Protein AF-A0A0L6JL97-F1 (afdb_monomer)

Solvent-accessible surface area (backbone atoms only — not comparable to full-atom values): 5653 Å² total; per-residue (Å²): 132,94,62,71,41,75,54,52,53,91,49,28,59,73,54,43,81,51,47,70,90,61,83,53,66,66,55,53,37,26,36,72,36,76,45,60,49,40,34,25,52,34,91,90,68,63,51,26,38,36,39,41,40,90,54,40,36,37,37,33,56,50,54,89,45,76,55,35,60,51,48,75,68,61,72,58,90,85,64,78,66,99,64,69,47,78,38,57,74,49,77,76,60,75,117

Organism: NCBI:txid398512

Radius of gyration: 11.99 Å; Cα contacts (8 Å, |Δi|>4): 162; chains: 1; bounding box: 31×29×29 Å

Sequence (95 aa):
MKSVIKLKKDEMHKITFLFEEIKETMIWSCLQGYMGNAWVDNIESPKCAQVLTGDFCVYAGDSHIHEALLLVKNIPAFHKTPFILMVPENELWEH

Secondary structure (DSSP, 8-state):
----EEPPGGGGGGGGGGGTT---HHHHHHHTTSS-EEEES-SSS--EEEEEETTEEEEEE-TTSHHHHHHHH---TT--SS--EEEESSGGG--

pLDDT: mean 93.39, std 6.95, range [50.16, 98.44]

Nearest PDB structures (foldseek):
  3g3s-assembly1_A  TM=8.217E-01  e=4.043E-05  Streptococcus suis 89/1591
  2ksm-assembly1_A  TM=4.691E-01  e=6.176E+00  Mycobacterium tuberculosis
  6xmv-assembly1_A  TM=3.950E-01  e=4.765E+00  Neisseria gonorrhoeae FA 1090

InterPro domains:
  IPR027365 GNAT acetyltransferase YdfB-like [PF12746] (17-94)
  IPR04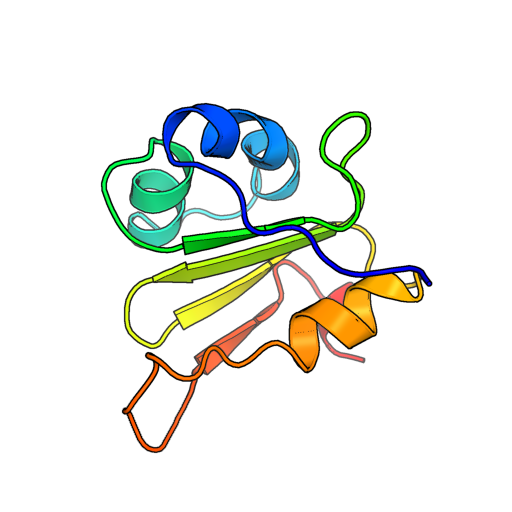2573 GNAT acetyltransferase, N-terminal [G3DSA:3.40.630.110] (8-95)

Mean predicted aligned error: 3.05 Å

Foldseek 3Di:
DQAKDKDALVLLCQCVVQQVLPPDVQSVCSSNSNAWIKIASDSVDGAKMWTGGQQEIEITGQCPDPHVVNSVVPDDPVNDDPHHHYHYSDPNNVD

Structure (mmCIF, N/CA/C/O backbone):
data_AF-A0A0L6JL97-F1
#
_entry.id   AF-A0A0L6JL97-F1
#
loop_
_atom_site.group_PDB
_atom_site.id
_atom_site.type_symbol
_atom_site.label_atom_id
_atom_site.label_alt_id
_atom_site.label_comp_id
_atom_site.label_asym_id
_atom_site.label_entity_id
_atom_s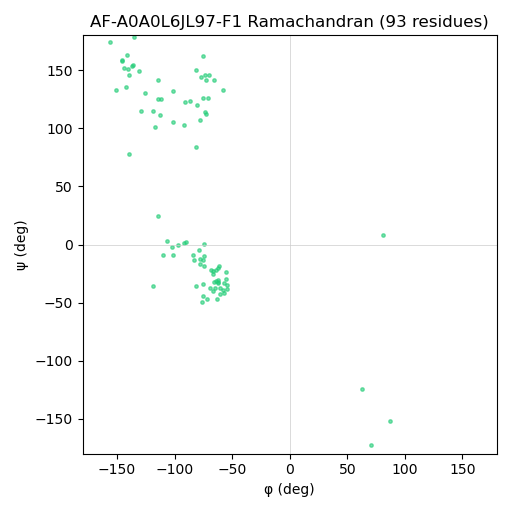ite.label_seq_id
_atom_site.pdbx_PDB_ins_code
_atom_site.Cartn_x
_atom_site.Cartn_y
_atom_site.Cartn_z
_atom_site.occupancy
_atom_site.B_iso_or_equiv
_atom_site.auth_seq_id
_atom_site.auth_comp_id
_atom_site.auth_asym_id
_atom_site.auth_atom_id
_atom_site.pdbx_PDB_model_num
ATOM 1 N N . MET A 1 1 ? -4.742 -15.626 12.028 1.00 50.16 1 MET A N 1
ATOM 2 C CA . MET A 1 1 ? -3.650 -15.517 11.038 1.00 50.16 1 MET A CA 1
ATOM 3 C C . MET A 1 1 ? -3.645 -14.066 10.587 1.00 50.16 1 MET A C 1
ATOM 5 O O . MET A 1 1 ? -4.691 -13.616 10.144 1.00 50.16 1 MET A O 1
ATOM 9 N N . LYS A 1 2 ? -2.579 -13.303 10.844 1.00 63.06 2 LYS A N 1
ATOM 10 C CA . LYS A 1 2 ? -2.517 -11.885 10.455 1.00 63.06 2 LYS A CA 1
ATOM 11 C C . LYS A 1 2 ? -2.280 -11.811 8.944 1.00 63.06 2 LYS A C 1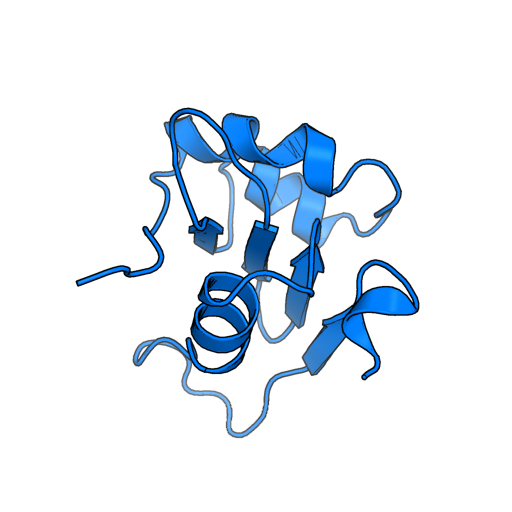
ATOM 13 O O . LYS A 1 2 ? -1.390 -12.490 8.443 1.00 63.06 2 LYS A O 1
ATOM 18 N N . SER A 1 3 ? -3.130 -11.084 8.231 1.00 85.94 3 SER A N 1
ATOM 19 C CA . SER A 1 3 ? -3.154 -10.983 6.769 1.00 85.94 3 SER A CA 1
ATOM 20 C C . SER A 1 3 ? -3.425 -9.541 6.376 1.00 85.94 3 SER A C 1
ATOM 22 O O . SER A 1 3 ? -4.213 -8.880 7.047 1.00 85.94 3 SER A O 1
ATOM 24 N N . VAL A 1 4 ? -2.839 -9.084 5.275 1.00 95.94 4 VAL A N 1
ATOM 25 C CA . VAL A 1 4 ? -3.145 -7.765 4.711 1.00 95.94 4 VAL A CA 1
ATOM 26 C C . VAL A 1 4 ? -4.515 -7.777 4.039 1.00 95.94 4 VAL A C 1
ATOM 28 O O . VAL A 1 4 ? -4.944 -8.790 3.478 1.00 95.94 4 VAL A O 1
ATOM 31 N N . ILE A 1 5 ? -5.219 -6.655 4.106 1.00 97.44 5 ILE A N 1
ATOM 32 C CA . ILE A 1 5 ? -6.607 -6.525 3.674 1.00 97.44 5 ILE A CA 1
ATOM 33 C C . ILE A 1 5 ? -6.649 -5.640 2.438 1.00 97.44 5 ILE A C 1
ATOM 35 O O . ILE A 1 5 ? -6.170 -4.510 2.470 1.00 97.44 5 ILE A O 1
ATOM 39 N N . LYS A 1 6 ? -7.244 -6.138 1.349 1.00 97.75 6 LYS A N 1
ATOM 40 C CA . LYS A 1 6 ? -7.497 -5.322 0.159 1.00 97.75 6 LYS A CA 1
ATOM 41 C C . LYS A 1 6 ? -8.610 -4.317 0.456 1.00 97.75 6 LYS A C 1
ATOM 43 O O . LYS A 1 6 ? -9.708 -4.730 0.826 1.00 97.75 6 LYS A O 1
ATOM 48 N N . LEU A 1 7 ? -8.347 -3.035 0.229 1.00 98.19 7 LEU A N 1
ATOM 49 C CA . LEU A 1 7 ? -9.341 -1.977 0.389 1.00 98.19 7 LEU A CA 1
ATOM 50 C C . LEU A 1 7 ? -10.323 -1.949 -0.784 1.00 98.19 7 LEU A C 1
ATOM 52 O O . LEU A 1 7 ? -9.954 -2.165 -1.946 1.00 98.19 7 LEU A O 1
ATOM 56 N N . LYS A 1 8 ? -11.585 -1.632 -0.488 1.00 97.81 8 LYS A N 1
ATOM 57 C CA . LYS A 1 8 ? -12.546 -1.195 -1.503 1.00 97.81 8 LYS A CA 1
ATOM 58 C C . LYS A 1 8 ? -12.252 0.247 -1.912 1.00 97.81 8 LYS A C 1
ATOM 60 O O . LYS A 1 8 ? -11.587 0.994 -1.200 1.00 97.81 8 LYS A O 1
ATOM 65 N N . LYS A 1 9 ? -12.780 0.660 -3.066 1.00 95.94 9 LYS A N 1
ATOM 66 C CA . LYS A 1 9 ? -12.564 2.014 -3.604 1.00 95.94 9 LYS A CA 1
ATOM 67 C C . LYS A 1 9 ? -13.019 3.119 -2.648 1.00 95.94 9 LYS A C 1
ATOM 69 O O . LYS A 1 9 ? -12.333 4.122 -2.517 1.00 95.94 9 LYS A O 1
ATOM 74 N N . ASP A 1 10 ? -14.140 2.917 -1.967 1.00 96.00 10 ASP A N 1
ATOM 75 C CA . ASP A 1 10 ? -14.696 3.839 -0.975 1.00 96.00 10 ASP A CA 1
ATOM 76 C C . ASP A 1 10 ? -13.928 3.837 0.356 1.00 96.00 10 ASP A C 1
ATOM 78 O O . ASP A 1 10 ? -14.129 4.727 1.173 1.00 96.00 10 ASP A O 1
ATOM 82 N N . GLU A 1 11 ? -13.001 2.899 0.564 1.00 97.62 11 GLU A N 1
ATOM 83 C CA . GLU A 1 11 ? -12.166 2.799 1.767 1.00 97.62 11 GLU A CA 1
ATOM 84 C C . GLU A 1 11 ? -10.748 3.351 1.564 1.00 97.62 11 GLU A C 1
ATOM 86 O O . GLU A 1 11 ? -10.021 3.513 2.540 1.00 97.62 11 GLU A O 1
ATOM 91 N N . MET A 1 12 ? -10.354 3.675 0.326 1.00 97.50 12 MET A N 1
ATOM 92 C CA . MET A 1 12 ? -8.997 4.137 -0.017 1.00 97.50 12 MET A CA 1
ATOM 93 C C . MET A 1 12 ? -8.571 5.383 0.768 1.00 97.50 12 MET A C 1
ATOM 95 O O . MET A 1 12 ? -7.414 5.512 1.152 1.00 97.50 12 MET A O 1
ATOM 99 N N . HIS A 1 13 ? -9.520 6.264 1.088 1.00 95.81 13 HIS A N 1
ATOM 100 C CA . HIS A 1 13 ? -9.261 7.472 1.869 1.00 95.81 13 HIS A CA 1
ATOM 101 C C . HIS A 1 13 ? -8.740 7.189 3.290 1.00 95.81 13 HIS A C 1
ATOM 103 O O . HIS A 1 13 ? -8.144 8.070 3.907 1.00 95.81 13 HIS A O 1
ATOM 109 N N . LYS A 1 14 ? -8.951 5.974 3.823 1.00 97.62 14 LYS A N 1
ATOM 110 C CA . LYS A 1 14 ? -8.526 5.595 5.178 1.00 97.62 14 LYS A CA 1
ATOM 111 C C . LYS A 1 14 ? -7.012 5.511 5.328 1.00 97.62 14 LYS A C 1
ATOM 113 O O . LYS A 1 14 ? -6.529 5.612 6.446 1.00 97.62 14 LYS A O 1
ATOM 118 N N . ILE A 1 15 ? -6.277 5.325 4.233 1.00 97.88 15 ILE A N 1
ATOM 119 C CA . ILE A 1 15 ? -4.813 5.225 4.252 1.00 97.88 15 ILE A CA 1
ATOM 120 C C . ILE A 1 15 ? -4.122 6.509 3.789 1.00 97.88 15 ILE A C 1
ATOM 122 O O . ILE A 1 15 ? -2.904 6.562 3.833 1.00 97.88 15 ILE A O 1
ATOM 126 N N . THR A 1 16 ? -4.856 7.552 3.377 1.00 96.31 16 THR A N 1
ATOM 127 C CA . THR A 1 16 ? -4.270 8.781 2.803 1.00 96.31 16 THR A CA 1
ATOM 128 C C . THR A 1 16 ? -3.219 9.425 3.704 1.00 96.31 16 THR A C 1
ATOM 130 O O . THR A 1 16 ? -2.206 9.888 3.194 1.00 96.31 16 THR A O 1
ATOM 133 N N . PHE A 1 17 ? -3.432 9.409 5.023 1.00 96.38 17 PHE A N 1
ATOM 134 C CA . PHE A 1 17 ? -2.503 10.002 5.991 1.00 96.38 17 PHE A CA 1
ATOM 135 C C . PHE A 1 17 ? -1.131 9.305 6.024 1.00 96.38 17 PHE A C 1
ATOM 137 O O . PHE A 1 17 ? -0.148 9.899 6.443 1.00 96.38 17 PHE A O 1
ATOM 144 N N . LEU A 1 18 ? -1.051 8.045 5.577 1.00 96.81 18 LEU A N 1
ATOM 145 C CA . LEU A 1 18 ? 0.222 7.337 5.449 1.00 96.81 18 LEU A CA 1
ATOM 146 C C . LEU A 1 18 ? 1.021 7.828 4.239 1.00 96.81 18 LEU A C 1
ATOM 148 O O . LEU A 1 18 ? 2.202 7.574 4.182 1.00 96.81 18 LEU A O 1
ATOM 152 N N . PHE A 1 19 ? 0.402 8.502 3.267 1.00 95.06 19 PHE A N 1
ATOM 153 C CA . PHE A 1 19 ? 1.038 8.901 2.006 1.00 95.06 19 PHE A CA 1
ATOM 154 C C . PHE A 1 19 ? 1.159 10.429 1.875 1.00 95.06 19 PHE A C 1
ATOM 156 O O . PHE A 1 19 ? 1.190 10.948 0.759 1.00 95.06 19 PHE A O 1
ATOM 163 N N . GLU A 1 20 ? 1.179 11.170 2.987 1.00 89.94 20 GLU A N 1
ATOM 164 C CA . GLU A 1 20 ? 1.157 12.645 2.977 1.00 89.94 20 GLU A CA 1
ATOM 165 C C . GLU A 1 20 ? 2.376 13.261 2.276 1.00 89.94 20 GLU A C 1
ATOM 167 O O . GLU A 1 20 ? 2.247 14.283 1.599 1.00 89.94 20 GLU A O 1
ATOM 172 N N . GLU A 1 21 ? 3.535 12.606 2.361 1.00 83.56 21 GLU A N 1
ATOM 173 C CA . GLU A 1 21 ? 4.781 13.086 1.752 1.00 83.56 21 GLU A CA 1
ATOM 174 C C . GLU A 1 21 ? 4.922 12.714 0.263 1.00 83.56 21 GLU A C 1
ATOM 176 O O . GLU A 1 21 ? 5.795 13.232 -0.440 1.00 83.56 21 GLU A O 1
ATOM 181 N N . ILE A 1 22 ? 4.030 11.863 -0.255 1.00 83.88 22 ILE A N 1
ATOM 182 C CA . ILE A 1 22 ? 4.067 11.350 -1.630 1.00 83.88 22 ILE A CA 1
ATOM 183 C C . ILE A 1 22 ? 3.350 12.322 -2.573 1.00 83.88 22 ILE A C 1
ATOM 185 O O . ILE A 1 22 ? 2.170 12.641 -2.403 1.00 83.88 22 ILE A O 1
ATOM 189 N N . LYS A 1 23 ? 4.056 12.786 -3.611 1.00 82.06 23 LYS A N 1
ATOM 190 C CA . LYS A 1 23 ? 3.578 13.818 -4.561 1.00 82.06 23 LYS A CA 1
ATOM 191 C C . LYS A 1 23 ? 3.203 13.259 -5.932 1.00 82.06 23 LYS A C 1
ATOM 193 O O . LYS A 1 23 ? 2.848 13.996 -6.853 1.00 82.06 23 LYS A O 1
ATOM 198 N N . GLU A 1 24 ? 3.280 11.948 -6.077 1.00 88.50 24 GLU A N 1
ATOM 199 C CA . GLU A 1 24 ? 3.006 11.211 -7.291 1.00 88.50 24 GLU A CA 1
ATOM 200 C C . GLU A 1 24 ? 1.495 11.176 -7.553 1.00 88.50 24 GLU A C 1
ATOM 202 O O . GLU A 1 24 ? 0.717 10.527 -6.850 1.00 88.50 24 GLU A O 1
ATOM 207 N N . THR A 1 25 ? 1.072 11.823 -8.639 1.00 90.38 25 THR A N 1
ATOM 208 C CA . THR A 1 25 ? -0.342 11.937 -9.043 1.00 90.38 25 THR A CA 1
ATOM 209 C C . THR A 1 25 ? -1.052 10.586 -9.191 1.00 90.38 25 THR A C 1
ATOM 211 O O . THR A 1 25 ? -2.254 10.482 -8.939 1.00 90.38 25 THR A O 1
ATOM 214 N N . MET A 1 26 ? -0.318 9.530 -9.555 1.00 91.44 26 MET A N 1
ATOM 215 C CA . MET A 1 26 ? -0.839 8.161 -9.652 1.00 91.44 26 MET A CA 1
ATOM 216 C C . MET A 1 26 ? -1.267 7.588 -8.294 1.00 91.44 26 MET A C 1
ATOM 218 O O . MET A 1 26 ? -2.229 6.820 -8.230 1.00 91.44 26 MET A O 1
ATOM 222 N N . ILE A 1 27 ? -0.592 7.975 -7.209 1.00 94.06 27 ILE A N 1
ATOM 223 C CA . ILE A 1 27 ? -0.940 7.550 -5.850 1.00 94.06 27 ILE A CA 1
ATOM 224 C C . ILE A 1 27 ? -2.169 8.305 -5.380 1.00 94.06 27 ILE A C 1
ATOM 226 O O . ILE A 1 27 ? -3.127 7.682 -4.928 1.00 94.06 27 ILE A O 1
ATOM 230 N N . TRP A 1 28 ? -2.229 9.615 -5.621 1.00 93.69 28 TRP A N 1
ATOM 231 C CA . TRP A 1 28 ? -3.422 10.408 -5.320 1.00 93.69 28 TRP A CA 1
ATOM 232 C C . TRP A 1 28 ? -4.666 9.878 -6.035 1.00 93.69 28 TRP A C 1
ATOM 234 O O . TRP A 1 28 ? -5.722 9.748 -5.421 1.00 93.69 28 TRP A O 1
ATOM 244 N N . SER A 1 29 ? -4.541 9.488 -7.307 1.00 94.62 29 SER A N 1
ATOM 245 C CA . SER A 1 29 ? -5.659 8.906 -8.052 1.00 94.62 29 SER A CA 1
ATOM 246 C C . SER A 1 29 ? -6.137 7.568 -7.464 1.00 94.62 29 SER A C 1
ATOM 248 O O . SER A 1 29 ? -7.334 7.265 -7.511 1.00 94.62 29 SER A O 1
ATOM 250 N N . CYS A 1 30 ? -5.233 6.787 -6.859 1.00 96.62 30 CYS A N 1
ATOM 251 C CA . CYS A 1 30 ? -5.600 5.583 -6.114 1.00 96.62 30 CYS A CA 1
ATOM 252 C C . CYS A 1 30 ? -6.291 5.903 -4.787 1.00 96.62 30 CYS A C 1
ATOM 254 O O . CYS A 1 30 ? -7.352 5.347 -4.505 1.00 96.62 30 CYS A O 1
ATOM 256 N N . LEU A 1 31 ? -5.741 6.831 -4.001 1.00 95.69 31 LEU A N 1
ATOM 257 C CA . LEU A 1 31 ? -6.301 7.251 -2.709 1.00 95.69 31 LEU A CA 1
ATOM 258 C C . LEU A 1 31 ? -7.700 7.874 -2.852 1.00 95.69 31 LEU A C 1
ATOM 260 O O . LEU A 1 31 ? -8.552 7.721 -1.981 1.00 95.69 31 LEU A O 1
ATOM 264 N N . GLN A 1 32 ? -7.969 8.513 -3.992 1.00 94.69 32 GLN A N 1
ATOM 265 C CA . GLN A 1 32 ? -9.285 9.038 -4.366 1.00 94.69 32 GLN A CA 1
ATOM 266 C C . GLN A 1 32 ? -10.263 7.964 -4.888 1.00 94.69 32 GLN A C 1
ATOM 268 O O . GLN A 1 32 ? -11.419 8.272 -5.168 1.00 94.69 32 GLN A O 1
ATOM 273 N N . GLY A 1 33 ? -9.826 6.710 -5.050 1.00 95.38 33 GLY A N 1
ATOM 274 C CA . GLY A 1 33 ? -10.663 5.592 -5.501 1.00 95.38 33 GLY A CA 1
ATOM 275 C C . GLY A 1 33 ? -10.888 5.509 -7.018 1.00 95.38 33 GLY A C 1
ATOM 276 O O . GLY A 1 33 ? -11.684 4.682 -7.488 1.00 95.38 33 GLY A O 1
ATOM 277 N N . TYR A 1 34 ? -10.194 6.321 -7.820 1.00 94.62 34 TYR A N 1
ATOM 278 C CA . TYR A 1 34 ? -10.376 6.333 -9.274 1.00 94.62 34 TYR A CA 1
ATOM 279 C C . TYR A 1 34 ? -9.700 5.134 -9.949 1.00 94.62 34 TYR A C 1
ATOM 281 O O . TYR A 1 34 ? -10.355 4.407 -10.706 1.00 94.62 34 TYR A O 1
ATOM 289 N N . MET A 1 35 ? -8.431 4.874 -9.630 1.00 93.69 35 MET A N 1
ATOM 290 C CA . MET A 1 35 ? -7.619 3.809 -10.236 1.00 93.69 35 MET A CA 1
ATOM 291 C C . MET A 1 35 ? -6.825 3.012 -9.196 1.00 93.69 35 MET A C 1
ATOM 293 O O . MET A 1 35 ? -6.896 3.300 -8.012 1.00 93.69 35 MET A O 1
ATOM 297 N N . GLY A 1 36 ? -6.079 2.002 -9.644 1.00 95.75 36 GLY A N 1
ATOM 298 C CA . GLY A 1 36 ? -5.179 1.245 -8.776 1.00 95.75 36 GLY A CA 1
ATOM 299 C C . GLY A 1 36 ? -5.885 0.334 -7.770 1.00 95.75 36 GLY A C 1
ATOM 300 O O . GLY A 1 36 ? -7.093 0.086 -7.827 1.00 95.75 36 GLY A O 1
ATOM 301 N N . ASN A 1 37 ? -5.081 -0.240 -6.884 1.00 97.81 37 ASN A N 1
ATOM 302 C CA . ASN A 1 37 ? -5.512 -1.089 -5.783 1.00 97.81 37 ASN A CA 1
ATOM 303 C C . ASN A 1 37 ? -4.660 -0.766 -4.558 1.00 97.81 37 ASN A C 1
ATOM 305 O O . ASN A 1 37 ? -3.490 -0.429 -4.710 1.00 97.81 37 ASN A O 1
ATOM 309 N N . ALA A 1 38 ? -5.214 -0.950 -3.363 1.00 98.19 38 ALA A N 1
ATOM 310 C CA . ALA A 1 38 ? -4.448 -0.807 -2.138 1.00 98.19 38 ALA A CA 1
ATOM 311 C C . ALA A 1 38 ? -4.737 -1.925 -1.140 1.00 98.19 38 ALA A C 1
ATOM 313 O O . ALA A 1 38 ? -5.821 -2.522 -1.138 1.00 98.19 38 ALA A O 1
ATOM 314 N N . TRP A 1 39 ? -3.749 -2.177 -0.289 1.00 98.44 39 TRP A N 1
ATOM 315 C CA . TRP A 1 39 ? -3.816 -3.106 0.828 1.00 98.44 39 TRP A CA 1
ATOM 316 C C . TRP A 1 39 ? -3.302 -2.435 2.091 1.00 98.44 39 TRP A C 1
ATOM 318 O O . TRP A 1 39 ? -2.430 -1.573 2.025 1.00 98.44 39 TRP A O 1
ATOM 328 N N . VAL A 1 40 ? -3.843 -2.851 3.230 1.00 98.38 40 VAL A N 1
ATOM 329 C CA . VAL A 1 40 ? -3.515 -2.307 4.550 1.00 98.38 40 VAL A CA 1
ATOM 330 C C . VAL A 1 40 ? -3.362 -3.436 5.564 1.00 98.38 40 VAL A C 1
ATOM 332 O O . VAL A 1 40 ? -3.968 -4.500 5.405 1.00 98.38 40 VAL A O 1
ATOM 335 N N . ASP A 1 41 ? -2.576 -3.222 6.613 1.00 98.06 41 ASP A N 1
ATOM 336 C CA . ASP A 1 41 ? -2.486 -4.149 7.743 1.00 98.06 41 ASP A CA 1
ATOM 337 C C . ASP A 1 41 ? -3.802 -4.230 8.542 1.00 98.06 41 ASP A C 1
ATOM 339 O O . ASP A 1 41 ? -4.227 -5.316 8.942 1.00 98.06 41 ASP A O 1
ATOM 343 N N . ASN A 1 42 ? -4.474 -3.093 8.743 1.00 97.00 42 ASN A N 1
ATOM 344 C CA . ASN A 1 42 ? -5.718 -2.986 9.498 1.00 97.00 42 ASN A CA 1
ATOM 345 C C . ASN A 1 42 ? -6.585 -1.820 8.985 1.00 97.00 42 ASN A C 1
ATOM 347 O O . ASN A 1 42 ? -6.098 -0.713 8.795 1.00 97.00 42 ASN A O 1
ATOM 351 N N . ILE A 1 43 ? -7.886 -2.051 8.775 1.00 95.38 43 ILE A N 1
ATOM 352 C CA . ILE A 1 43 ? -8.809 -1.019 8.265 1.00 95.38 43 ILE A CA 1
ATOM 353 C C . ILE A 1 43 ? -9.181 0.026 9.331 1.00 95.38 43 ILE A C 1
ATOM 355 O O . ILE A 1 43 ? -9.441 1.179 8.991 1.00 95.38 43 ILE A O 1
ATOM 359 N N . GLU A 1 44 ? -9.277 -0.376 10.598 1.00 95.56 44 GLU A N 1
ATOM 360 C CA . GLU A 1 44 ? -9.698 0.485 11.711 1.00 95.56 44 GLU A CA 1
ATOM 361 C C . GLU A 1 44 ? -8.546 1.349 12.233 1.00 95.56 44 GLU A C 1
ATOM 363 O O . GLU A 1 44 ? -8.758 2.499 12.609 1.00 95.56 44 GLU A O 1
ATOM 368 N N . SER A 1 45 ? -7.325 0.810 12.232 1.00 96.69 45 SER A N 1
ATOM 369 C CA . SER A 1 45 ? -6.109 1.512 12.649 1.00 96.69 45 SER A CA 1
ATOM 370 C C . SER A 1 45 ? -4.949 1.166 11.707 1.00 96.69 45 SER A C 1
ATOM 372 O O . SER A 1 45 ? -4.110 0.338 12.066 1.00 96.69 45 SER A O 1
ATOM 374 N N . PRO A 1 46 ? -4.912 1.769 10.502 1.00 97.69 46 PRO A N 1
ATOM 375 C CA . PRO A 1 46 ? -3.833 1.556 9.545 1.00 97.69 46 PRO A CA 1
ATOM 376 C C . PRO A 1 46 ? -2.476 1.927 10.138 1.00 97.69 46 PRO A C 1
ATOM 378 O O . PRO A 1 46 ? -2.321 3.004 10.717 1.00 97.69 46 PRO A O 1
ATOM 381 N N . LYS A 1 47 ? -1.489 1.054 9.970 1.00 97.44 47 LYS A N 1
ATOM 382 C CA . LYS A 1 47 ? -0.091 1.314 10.332 1.00 97.44 47 LYS A CA 1
ATOM 383 C C . LYS A 1 47 ? 0.828 1.252 9.135 1.00 97.44 47 LYS A C 1
ATOM 385 O O . LYS A 1 47 ? 1.775 2.025 9.079 1.00 97.44 47 LYS A O 1
ATOM 390 N N . CYS A 1 48 ? 0.554 0.357 8.192 1.00 97.56 48 CYS A N 1
ATOM 391 C CA . CYS A 1 48 ? 1.268 0.311 6.930 1.00 97.56 48 CYS A CA 1
ATOM 392 C C . CYS A 1 48 ? 0.342 -0.067 5.779 1.00 97.56 48 CYS A C 1
ATOM 394 O O . CYS A 1 48 ? -0.670 -0.756 5.951 1.00 97.56 48 CYS A O 1
ATOM 396 N N . ALA A 1 49 ? 0.688 0.409 4.588 1.00 98.06 49 ALA A N 1
ATOM 397 C CA . ALA A 1 49 ? -0.117 0.207 3.399 1.00 98.06 49 ALA A CA 1
ATOM 398 C C . ALA A 1 49 ? 0.739 0.053 2.142 1.00 98.06 49 ALA A C 1
ATOM 400 O O . ALA A 1 49 ? 1.889 0.482 2.077 1.00 98.06 49 ALA A O 1
ATOM 401 N N . GLN A 1 50 ? 0.135 -0.569 1.136 1.00 97.44 50 GLN A N 1
ATOM 402 C CA . GLN A 1 50 ? 0.679 -0.757 -0.202 1.00 97.44 50 GLN A CA 1
ATOM 403 C C . GLN A 1 50 ? -0.322 -0.207 -1.209 1.00 97.44 50 GLN A C 1
ATOM 405 O O . GLN A 1 50 ? -1.490 -0.593 -1.174 1.00 97.44 50 GLN A O 1
ATOM 410 N N . VAL A 1 51 ? 0.138 0.622 -2.140 1.00 97.75 51 VAL A N 1
ATOM 411 C CA . VAL A 1 51 ? -0.628 1.103 -3.295 1.00 97.75 51 VAL A CA 1
ATOM 412 C C . VAL A 1 51 ? 0.005 0.558 -4.571 1.00 97.75 51 VAL A C 1
ATOM 414 O O . VAL A 1 51 ? 1.186 0.770 -4.818 1.00 97.75 51 VAL A O 1
ATOM 417 N N . LEU A 1 52 ? -0.791 -0.119 -5.398 1.00 96.88 52 LEU A N 1
ATOM 418 C CA . LEU A 1 52 ? -0.400 -0.602 -6.721 1.00 96.88 52 LEU A CA 1
ATOM 419 C C . LEU A 1 52 ? -1.181 0.143 -7.805 1.00 96.88 52 LEU A C 1
ATOM 421 O O . LEU A 1 52 ? -2.383 -0.091 -7.987 1.00 96.88 52 LEU A O 1
ATOM 425 N N . THR A 1 53 ? -0.479 0.975 -8.571 1.00 94.75 53 THR A N 1
ATOM 426 C CA . THR A 1 53 ? -1.025 1.690 -9.732 1.00 94.75 53 THR A CA 1
ATOM 427 C C . THR A 1 53 ? -0.113 1.484 -10.940 1.00 94.75 53 THR A C 1
ATOM 429 O O . THR A 1 53 ? 1.035 1.924 -10.950 1.00 94.75 53 THR A O 1
ATOM 432 N N . GLY A 1 54 ? -0.627 0.812 -11.977 1.00 92.62 54 GLY A N 1
ATOM 433 C CA . GLY A 1 54 ? 0.202 0.366 -13.100 1.00 92.62 54 GLY A CA 1
ATOM 434 C C . GLY A 1 54 ? 1.258 -0.628 -12.617 1.00 92.62 54 GLY A C 1
ATOM 435 O O . GLY A 1 54 ? 0.911 -1.612 -11.968 1.00 92.62 54 GLY A O 1
ATOM 436 N N . ASP A 1 55 ? 2.529 -0.334 -12.893 1.00 93.75 55 ASP A N 1
ATOM 437 C CA . ASP A 1 55 ? 3.676 -1.127 -12.431 1.00 93.75 55 ASP A CA 1
ATOM 438 C C . ASP A 1 55 ? 4.332 -0.577 -11.153 1.00 93.75 55 ASP A C 1
ATOM 440 O O . ASP A 1 55 ? 5.293 -1.165 -10.660 1.00 93.75 55 ASP A O 1
ATOM 444 N N . PHE A 1 56 ? 3.826 0.535 -10.609 1.00 94.00 56 PHE A N 1
ATOM 445 C CA . PHE A 1 56 ? 4.363 1.172 -9.407 1.00 94.00 56 PHE A CA 1
ATOM 446 C C . PHE A 1 56 ? 3.672 0.636 -8.164 1.00 94.00 56 PHE A C 1
ATOM 448 O O . PHE A 1 56 ? 2.450 0.729 -8.025 1.00 94.00 56 PHE A O 1
ATOM 455 N N . CYS A 1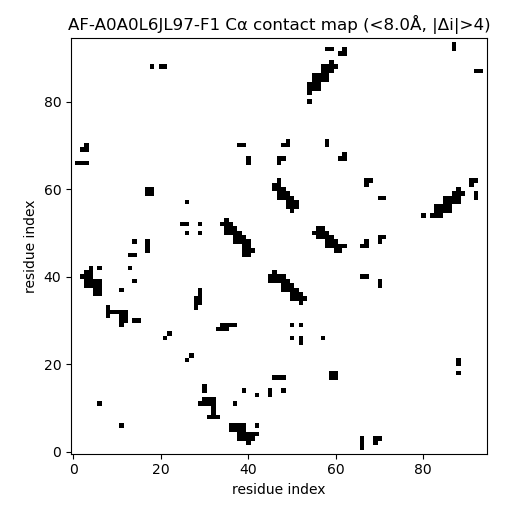 57 ? 4.479 0.104 -7.256 1.00 95.88 57 CYS A N 1
ATOM 456 C CA . CYS A 1 57 ? 4.059 -0.432 -5.983 1.00 95.88 57 CYS A CA 1
ATOM 457 C C . CYS A 1 57 ? 4.693 0.381 -4.861 1.00 95.88 57 CYS A C 1
ATOM 459 O O . CYS A 1 57 ? 5.870 0.204 -4.552 1.00 95.88 57 CYS A O 1
ATOM 461 N N . VAL A 1 58 ? 3.909 1.278 -4.278 1.00 96.38 58 VAL A N 1
ATOM 462 C CA . VAL A 1 58 ? 4.373 2.232 -3.275 1.00 96.38 58 VAL A CA 1
ATOM 463 C C . VAL A 1 58 ? 3.976 1.755 -1.890 1.00 96.38 58 VAL A C 1
ATOM 465 O O . VAL A 1 58 ? 2.821 1.374 -1.681 1.00 96.38 58 VAL A O 1
ATOM 468 N N . TYR A 1 59 ? 4.923 1.770 -0.960 1.00 96.44 59 TYR A N 1
ATOM 469 C CA . TYR A 1 59 ? 4.714 1.348 0.421 1.00 96.44 59 TYR A CA 1
ATOM 470 C C . TYR A 1 59 ? 4.871 2.524 1.364 1.00 96.44 59 TYR A C 1
ATOM 472 O O . TYR A 1 59 ? 5.761 3.344 1.159 1.00 96.44 59 TYR A O 1
ATOM 480 N N . ALA A 1 60 ? 4.029 2.573 2.389 1.00 96.62 60 ALA A N 1
ATOM 481 C CA . ALA A 1 60 ? 3.999 3.679 3.327 1.00 96.62 60 ALA A CA 1
ATOM 482 C C . ALA A 1 60 ? 3.655 3.233 4.750 1.00 96.62 60 ALA A C 1
ATOM 484 O O . ALA A 1 60 ? 3.039 2.177 4.955 1.00 96.62 60 ALA A O 1
ATOM 485 N N . GLY A 1 61 ? 4.025 4.059 5.728 1.00 95.75 61 GLY A N 1
ATOM 486 C CA . GLY A 1 61 ? 3.812 3.802 7.154 1.00 95.75 61 GLY A CA 1
ATOM 487 C C . GLY A 1 61 ? 4.921 2.982 7.825 1.00 95.75 61 GLY A C 1
ATOM 488 O O . GLY A 1 61 ? 6.078 3.026 7.416 1.00 95.75 61 GLY A O 1
ATOM 489 N N . ASP A 1 62 ? 4.579 2.243 8.882 1.00 95.88 62 ASP A N 1
ATOM 490 C CA . ASP A 1 62 ? 5.538 1.526 9.733 1.00 95.88 62 ASP A CA 1
ATOM 491 C C . ASP A 1 62 ? 6.031 0.219 9.085 1.00 95.88 62 ASP A C 1
ATOM 493 O O . ASP A 1 62 ? 5.308 -0.779 9.024 1.00 95.88 62 ASP A O 1
ATOM 497 N N . SER A 1 63 ? 7.282 0.209 8.623 1.00 96.19 63 SER A N 1
ATOM 498 C CA . SER A 1 63 ? 7.932 -0.961 8.020 1.00 96.19 63 SER A CA 1
ATOM 499 C C . SER A 1 63 ? 8.355 -2.034 9.037 1.00 96.19 63 SER A C 1
ATOM 501 O O . SER A 1 63 ? 8.636 -3.168 8.648 1.00 96.19 63 SER A O 1
ATOM 503 N N . HIS A 1 64 ? 8.365 -1.737 10.343 1.00 95.44 64 HIS A N 1
ATOM 504 C CA . HIS A 1 64 ? 8.880 -2.654 11.370 1.00 95.44 64 HIS A CA 1
ATOM 505 C C . HIS A 1 64 ? 7.866 -3.711 11.816 1.00 95.44 64 HIS A C 1
ATOM 507 O O . HIS A 1 64 ? 8.223 -4.672 12.508 1.00 95.44 64 HIS A O 1
ATOM 513 N N . ILE A 1 65 ? 6.589 -3.549 11.463 1.00 95.25 65 ILE A N 1
ATOM 514 C CA . ILE A 1 65 ? 5.560 -4.523 11.823 1.00 95.25 65 ILE A CA 1
ATOM 515 C C . ILE A 1 65 ? 5.554 -5.706 10.859 1.00 95.25 65 ILE A C 1
ATOM 517 O O . ILE A 1 65 ? 5.856 -5.594 9.674 1.00 95.25 65 ILE A O 1
ATOM 521 N N . HIS A 1 66 ? 5.160 -6.872 11.368 1.00 94.69 66 HIS A N 1
ATOM 522 C CA . HIS A 1 66 ? 5.144 -8.118 10.600 1.00 94.69 66 HIS A CA 1
ATOM 523 C C . HIS A 1 66 ? 4.343 -8.009 9.290 1.00 94.69 66 HIS A C 1
ATOM 525 O O . HIS A 1 66 ? 4.701 -8.611 8.279 1.00 94.69 66 HIS A O 1
ATOM 531 N N . GLU A 1 67 ? 3.262 -7.235 9.305 1.00 96.56 67 GLU A N 1
ATOM 532 C CA . GLU A 1 67 ? 2.379 -7.011 8.171 1.00 96.56 67 GLU A CA 1
ATOM 533 C C . GLU A 1 67 ? 3.054 -6.245 7.020 1.00 96.56 67 GLU A C 1
ATOM 535 O O . GLU A 1 67 ? 2.696 -6.485 5.867 1.00 96.56 67 GLU A O 1
ATOM 540 N N . ALA A 1 68 ? 4.089 -5.437 7.279 1.00 96.19 68 ALA A N 1
ATOM 541 C CA . ALA A 1 68 ? 4.865 -4.776 6.227 1.00 96.19 68 ALA A CA 1
ATOM 542 C C . ALA A 1 68 ? 5.528 -5.798 5.288 1.00 96.19 68 ALA A C 1
ATOM 544 O O . ALA A 1 68 ? 5.419 -5.703 4.066 1.00 96.19 68 ALA A O 1
ATOM 545 N N . LEU A 1 69 ? 6.103 -6.870 5.845 1.00 95.12 69 LEU A N 1
ATOM 546 C CA . LEU A 1 69 ? 6.660 -7.972 5.054 1.00 95.12 69 LEU A CA 1
ATOM 547 C C . LEU A 1 69 ? 5.587 -8.688 4.219 1.00 95.12 69 LEU A C 1
ATOM 549 O O . LEU A 1 69 ? 5.871 -9.185 3.126 1.00 95.12 69 LEU A O 1
ATOM 553 N N . LEU A 1 70 ? 4.356 -8.773 4.731 1.00 96.88 70 LEU A N 1
ATOM 554 C CA . LEU A 1 70 ? 3.239 -9.355 3.990 1.00 96.88 70 LEU A CA 1
ATOM 555 C C . LEU A 1 70 ? 2.824 -8.460 2.816 1.00 96.88 70 LEU A C 1
ATOM 557 O O . LEU A 1 70 ? 2.519 -8.997 1.755 1.00 96.88 70 LEU A O 1
ATOM 561 N N . LEU A 1 71 ? 2.865 -7.133 2.977 1.00 97.06 71 LEU A N 1
ATOM 562 C CA . LEU A 1 71 ? 2.626 -6.174 1.894 1.00 97.06 71 LEU A CA 1
ATOM 563 C C . LEU A 1 71 ? 3.686 -6.294 0.790 1.00 97.06 71 LEU A C 1
ATOM 565 O O . LEU A 1 71 ? 3.329 -6.413 -0.376 1.00 97.06 71 LEU A O 1
ATOM 569 N N . VAL A 1 72 ? 4.978 -6.365 1.132 1.00 95.31 72 VAL A N 1
ATOM 570 C CA . VAL A 1 72 ? 6.057 -6.523 0.128 1.00 95.31 72 VAL A CA 1
ATOM 571 C C . VAL A 1 72 ? 5.907 -7.819 -0.675 1.00 95.31 72 VAL A C 1
ATOM 573 O O . VAL A 1 72 ? 6.150 -7.860 -1.881 1.00 95.31 72 VAL A O 1
ATOM 576 N N . LYS A 1 73 ? 5.469 -8.899 -0.020 1.00 94.38 73 LYS A N 1
ATOM 577 C CA . LYS A 1 73 ? 5.219 -10.197 -0.670 1.00 94.38 73 LYS A CA 1
ATOM 578 C C . LYS A 1 73 ? 3.900 -10.244 -1.442 1.00 94.38 73 LYS A C 1
ATOM 580 O O . LYS A 1 73 ? 3.671 -11.194 -2.194 1.00 94.38 73 LYS A O 1
ATOM 585 N N . ASN A 1 74 ? 3.025 -9.262 -1.257 1.00 95.56 74 ASN A N 1
ATOM 586 C CA . ASN A 1 74 ? 1.729 -9.209 -1.907 1.00 95.56 74 ASN A CA 1
ATOM 587 C C . ASN A 1 74 ? 1.875 -8.665 -3.334 1.00 95.56 74 ASN A C 1
ATOM 589 O O . ASN A 1 74 ? 1.664 -7.485 -3.598 1.00 95.56 74 ASN A O 1
ATOM 593 N N . ILE A 1 75 ? 2.21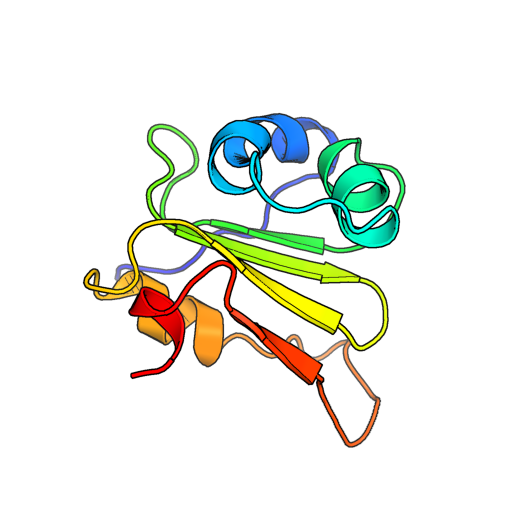7 -9.556 -4.266 1.00 94.31 75 ILE A N 1
ATOM 594 C CA . ILE A 1 75 ? 2.171 -9.295 -5.709 1.00 94.31 75 ILE A CA 1
AT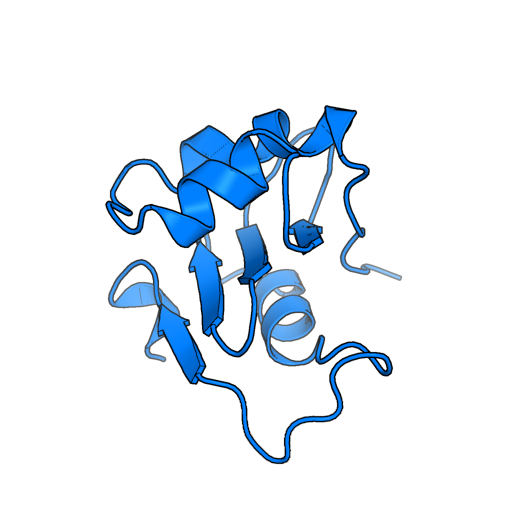OM 595 C C . ILE A 1 75 ? 0.892 -9.951 -6.253 1.00 94.31 75 ILE A C 1
ATOM 597 O O . ILE A 1 75 ? 0.820 -11.181 -6.340 1.00 94.31 75 ILE A O 1
ATOM 601 N N . PRO A 1 76 ? -0.155 -9.174 -6.586 1.00 92.94 76 PRO A N 1
ATOM 602 C CA . PRO A 1 76 ? -1.446 -9.740 -6.957 1.00 92.94 76 PRO A CA 1
ATOM 603 C C . PRO A 1 76 ? -1.377 -10.540 -8.258 1.00 92.94 76 PRO A C 1
ATOM 605 O O . PRO A 1 76 ? -0.783 -10.099 -9.234 1.00 92.94 76 PRO A O 1
ATOM 608 N N . ALA A 1 77 ? -2.093 -11.664 -8.338 1.00 93.31 77 ALA A N 1
ATOM 609 C CA . ALA A 1 77 ? -2.083 -12.533 -9.522 1.00 93.31 77 ALA A CA 1
ATOM 610 C C . ALA A 1 77 ? -2.591 -11.866 -10.821 1.00 93.31 77 ALA A C 1
ATOM 612 O O . ALA A 1 77 ? -2.354 -12.387 -11.917 1.00 93.31 77 ALA A O 1
ATOM 613 N N . PHE A 1 78 ? -3.323 -10.750 -10.711 1.00 93.81 78 PHE A N 1
ATOM 614 C CA . PHE A 1 78 ? -3.756 -9.947 -11.858 1.00 93.81 78 PHE A CA 1
ATOM 615 C C . PHE A 1 78 ? -2.639 -9.054 -12.419 1.00 93.81 78 PHE A C 1
ATOM 617 O O . PHE A 1 78 ? -2.768 -8.584 -13.544 1.00 93.81 78 PHE A O 1
ATOM 624 N N . HIS A 1 79 ? -1.561 -8.826 -11.665 1.00 94.19 79 HIS A N 1
ATOM 625 C CA . HIS A 1 79 ? -0.364 -8.144 -12.143 1.00 94.19 79 HIS A CA 1
ATOM 626 C C . HIS A 1 79 ? 0.382 -9.090 -13.085 1.00 94.19 79 HIS A C 1
ATOM 628 O O . HIS A 1 79 ? 0.822 -10.163 -12.672 1.00 94.19 79 HIS A O 1
ATOM 634 N N . LYS A 1 80 ? 0.430 -8.759 -14.379 1.00 91.81 80 LYS A N 1
ATOM 635 C CA . LYS A 1 80 ? 0.972 -9.646 -15.429 1.00 91.81 80 LYS A CA 1
ATOM 636 C C . LYS A 1 80 ? 2.289 -9.167 -16.021 1.00 91.81 80 LYS A C 1
ATOM 638 O O . LYS A 1 80 ? 2.887 -9.903 -16.804 1.00 91.81 80 LYS A O 1
ATOM 643 N N . THR A 1 81 ? 2.725 -7.956 -15.695 1.00 92.31 81 THR A N 1
ATOM 644 C CA . THR A 1 81 ? 4.003 -7.451 -16.186 1.00 92.31 81 THR A CA 1
ATOM 645 C C . THR A 1 81 ? 5.148 -8.217 -15.513 1.00 92.31 81 THR A C 1
ATOM 647 O O . THR A 1 81 ? 5.020 -8.664 -14.371 1.00 92.31 81 THR A O 1
ATOM 650 N N . PRO A 1 82 ? 6.268 -8.443 -16.225 1.00 93.31 82 PRO A N 1
ATOM 651 C CA . PRO A 1 82 ? 7.372 -9.259 -15.718 1.00 93.31 82 PRO A CA 1
ATOM 652 C C . PRO A 1 82 ? 8.208 -8.541 -14.648 1.00 93.31 82 PRO A C 1
ATOM 654 O O . PRO A 1 82 ? 9.189 -9.099 -14.164 1.00 93.31 82 PRO A O 1
ATOM 657 N N . PHE A 1 83 ? 7.848 -7.305 -14.301 1.00 93.69 83 PHE A N 1
ATOM 658 C CA . PHE A 1 83 ? 8.514 -6.497 -13.293 1.00 93.69 83 PHE A CA 1
ATOM 659 C C . PHE A 1 83 ? 7.490 -5.698 -12.482 1.00 93.69 83 PHE A C 1
ATOM 661 O O . PHE A 1 83 ? 6.336 -5.529 -12.875 1.00 93.69 83 PHE A O 1
ATOM 668 N N . ILE A 1 84 ? 7.936 -5.201 -11.335 1.00 95.19 84 ILE A N 1
ATOM 669 C CA . ILE A 1 84 ? 7.203 -4.270 -10.483 1.00 95.19 84 ILE A CA 1
ATOM 670 C C . ILE A 1 84 ? 8.220 -3.281 -9.919 1.00 95.19 84 ILE A C 1
ATOM 672 O O . ILE A 1 84 ? 9.317 -3.677 -9.520 1.00 95.19 84 ILE A O 1
ATOM 676 N N . LEU A 1 85 ? 7.890 -1.995 -9.932 1.00 94.56 85 LEU A N 1
ATOM 677 C CA . LEU A 1 85 ? 8.729 -0.949 -9.362 1.00 94.56 85 LEU A CA 1
ATOM 678 C C 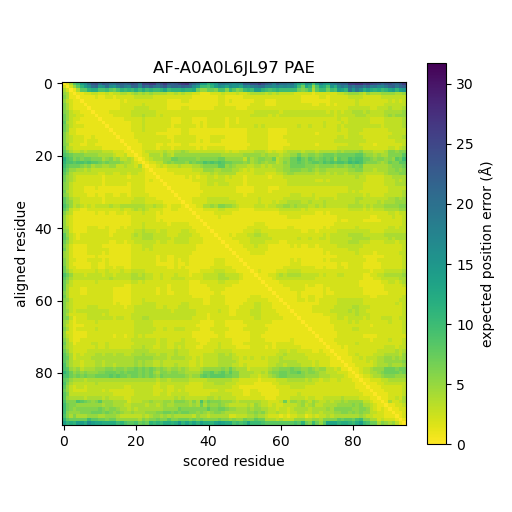. LEU A 1 85 ? 8.297 -0.751 -7.914 1.00 94.56 85 LEU A C 1
ATOM 680 O O . LEU A 1 85 ? 7.247 -0.171 -7.650 1.00 94.56 85 LEU A O 1
ATOM 684 N N . MET A 1 86 ? 9.083 -1.291 -6.987 1.00 94.62 86 MET A N 1
ATOM 685 C CA . MET A 1 86 ? 8.868 -1.119 -5.553 1.00 94.62 86 MET A CA 1
ATOM 686 C C . MET A 1 86 ? 9.429 0.233 -5.126 1.00 94.62 86 MET A C 1
ATOM 688 O O . MET A 1 86 ? 10.617 0.488 -5.312 1.00 94.62 86 MET A O 1
ATOM 692 N N . VAL A 1 87 ? 8.569 1.096 -4.594 1.00 93.50 87 VAL A N 1
ATOM 693 C CA . VAL A 1 87 ? 8.916 2.467 -4.221 1.00 93.50 87 VAL A CA 1
ATOM 694 C C . VAL A 1 87 ? 8.691 2.633 -2.718 1.00 93.50 87 VAL A C 1
ATOM 696 O O . VAL A 1 87 ? 7.549 2.511 -2.263 1.00 93.50 87 VAL A O 1
ATOM 699 N N . PRO A 1 88 ? 9.750 2.870 -1.935 1.00 92.62 88 PRO A N 1
ATOM 700 C CA . PRO A 1 88 ? 9.610 3.222 -0.531 1.00 92.62 88 PRO A CA 1
ATOM 701 C C . PRO A 1 88 ? 9.084 4.659 -0.404 1.00 92.62 88 PRO A C 1
ATOM 703 O O . PRO A 1 88 ? 9.481 5.535 -1.169 1.00 92.62 88 PRO A O 1
ATOM 706 N N . GLU A 1 89 ? 8.208 4.919 0.565 1.00 89.81 89 GLU A N 1
ATOM 707 C CA . GLU A 1 89 ? 7.850 6.293 0.949 1.00 89.81 89 GLU A CA 1
ATOM 708 C C . GLU A 1 89 ? 9.058 7.040 1.537 1.00 89.81 89 GLU A C 1
ATOM 710 O O . GLU A 1 89 ? 9.229 8.236 1.313 1.00 89.81 89 GLU A O 1
ATOM 715 N N . ASN A 1 90 ? 9.888 6.337 2.309 1.00 86.94 90 ASN A N 1
ATOM 716 C CA . ASN A 1 90 ? 11.038 6.886 3.018 1.00 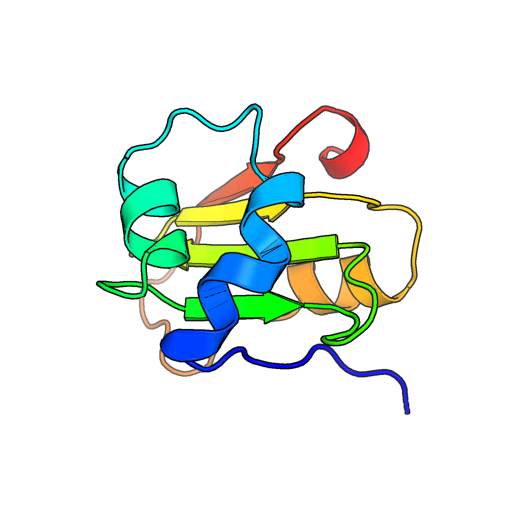86.94 90 ASN A CA 1
ATOM 717 C C . ASN A 1 90 ? 12.083 5.792 3.307 1.00 86.94 90 ASN A C 1
ATOM 719 O O . ASN A 1 90 ? 11.830 4.603 3.100 1.00 86.94 90 ASN A O 1
ATOM 723 N N . GLU A 1 91 ? 13.233 6.199 3.847 1.00 86.69 91 GLU A N 1
ATOM 724 C CA . GLU A 1 91 ? 14.381 5.324 4.138 1.00 86.69 91 GLU A CA 1
ATOM 725 C C . GLU A 1 91 ? 14.041 4.123 5.044 1.00 86.69 91 GLU A C 1
ATOM 727 O O . GLU A 1 91 ? 14.711 3.095 4.981 1.00 86.69 91 GLU A O 1
ATOM 732 N N . LEU A 1 92 ? 12.975 4.184 5.856 1.00 86.12 92 LEU A N 1
ATOM 733 C CA . LEU A 1 92 ? 12.581 3.058 6.716 1.00 86.12 92 LEU A CA 1
ATOM 734 C C . LEU A 1 92 ? 12.111 1.838 5.914 1.00 86.12 92 LEU A C 1
ATOM 736 O O . LEU A 1 92 ? 12.129 0.726 6.437 1.00 86.12 92 LEU A O 1
ATOM 740 N N . TRP A 1 93 ? 11.672 2.033 4.671 1.00 89.31 93 TRP A N 1
ATOM 741 C CA . TRP A 1 93 ? 11.259 0.960 3.763 1.00 89.31 93 TRP A CA 1
ATOM 742 C C . TRP A 1 93 ? 12.400 0.443 2.872 1.00 89.31 93 TRP A C 1
ATOM 744 O O . TRP A 1 93 ? 12.173 -0.450 2.056 1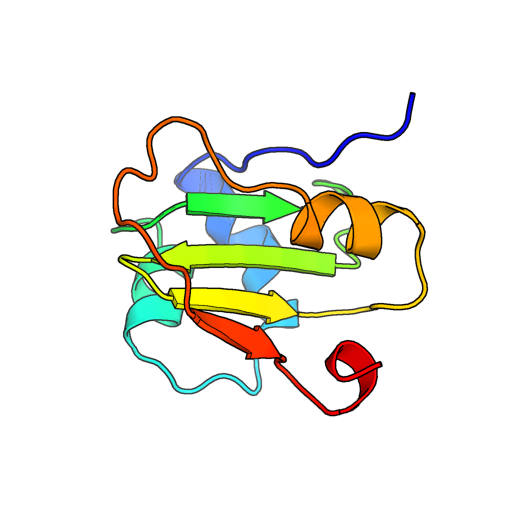.00 89.31 93 TRP A O 1
ATOM 754 N N . GLU A 1 94 ? 13.617 0.977 3.011 1.00 84.88 94 GLU A N 1
ATOM 755 C CA . GLU A 1 94 ? 14.784 0.599 2.198 1.00 84.88 94 GLU A CA 1
ATOM 756 C C . GLU A 1 94 ? 15.612 -0.564 2.784 1.00 84.88 94 GLU A C 1
ATOM 758 O O . GLU A 1 94 ? 16.643 -0.941 2.214 1.00 84.88 94 GLU A O 1
ATOM 763 N N . HIS A 1 95 ? 15.190 -1.149 3.911 1.00 71.19 95 HIS A N 1
ATOM 764 C CA . HIS A 1 95 ? 15.934 -2.162 4.678 1.00 71.19 95 HIS A CA 1
ATOM 765 C C . HIS A 1 95 ? 15.092 -3.403 4.993 1.00 71.19 95 HIS A C 1
ATOM 767 O O . HIS A 1 95 ? 15.684 -4.510 5.006 1.00 71.19 95 HIS A O 1
#